Protein AF-A0A1B6HP75-F1 (afdb_monomer_lite)

Structure (mmCIF, N/CA/C/O backbone):
data_AF-A0A1B6HP75-F1
#
_entry.id   AF-A0A1B6HP75-F1
#
loop_
_atom_site.group_PDB
_atom_site.id
_atom_site.type_symbol
_atom_site.label_atom_id
_atom_site.label_alt_id
_atom_site.label_comp_id
_atom_site.label_asym_id
_atom_site.label_entity_id
_atom_site.label_seq_id
_atom_site.pdbx_PDB_ins_code
_atom_site.Cartn_x
_atom_site.Cartn_y
_atom_site.Cartn_z
_atom_site.occupancy
_atom_site.B_iso_or_equiv
_atom_site.auth_seq_id
_atom_site.auth_comp_id
_atom_site.auth_asym_id
_atom_site.auth_atom_id
_atom_site.pdbx_PDB_model_num
ATOM 1 N N . MET A 1 1 ? 1.014 6.266 -12.433 1.00 95.12 1 MET A N 1
ATOM 2 C CA . MET A 1 1 ? 2.326 6.465 -11.768 1.00 95.12 1 MET A CA 1
ATOM 3 C C . MET A 1 1 ? 3.399 6.292 -12.822 1.00 95.12 1 MET A C 1
ATOM 5 O O . MET A 1 1 ? 3.221 5.418 -13.658 1.00 95.12 1 MET A O 1
ATOM 9 N N . THR A 1 2 ? 4.479 7.076 -12.787 1.00 97.75 2 THR A N 1
ATOM 10 C CA . THR A 1 2 ? 5.522 7.033 -13.827 1.00 97.75 2 THR A CA 1
ATOM 11 C C . THR A 1 2 ? 6.903 6.897 -13.198 1.00 97.75 2 THR A C 1
ATOM 13 O O . THR A 1 2 ? 7.280 7.691 -12.336 1.00 97.75 2 THR A O 1
ATOM 16 N N . LEU A 1 3 ? 7.659 5.886 -13.627 1.00 97.94 3 LEU A N 1
ATOM 17 C CA . LEU A 1 3 ? 9.042 5.652 -13.229 1.00 97.94 3 LEU A CA 1
ATOM 18 C C . LEU A 1 3 ? 9.969 6.174 -14.334 1.00 97.94 3 LEU A C 1
ATOM 20 O O . LEU A 1 3 ? 9.965 5.619 -15.436 1.00 97.94 3 LEU A O 1
ATOM 24 N N . PRO A 1 4 ? 10.755 7.234 -14.077 1.00 97.50 4 PRO A N 1
ATOM 25 C CA . PRO A 1 4 ? 11.524 7.875 -15.129 1.00 97.50 4 PRO A CA 1
ATOM 26 C C . PRO A 1 4 ? 12.743 7.046 -15.540 1.00 97.50 4 PRO A C 1
ATOM 28 O O . PRO A 1 4 ? 13.497 6.571 -14.686 1.00 97.50 4 PRO A O 1
ATOM 31 N N . CYS A 1 5 ? 12.982 6.930 -16.847 1.00 97.38 5 CYS A N 1
ATOM 32 C CA . CYS A 1 5 ? 14.236 6.401 -17.382 1.00 97.38 5 CYS A CA 1
ATOM 33 C C . CYS A 1 5 ? 14.630 7.129 -18.662 1.00 97.38 5 CYS A C 1
ATOM 35 O O . CYS A 1 5 ? 13.940 7.033 -19.671 1.00 97.38 5 CYS A O 1
ATOM 37 N N . ARG A 1 6 ? 15.780 7.809 -18.629 1.00 96.44 6 ARG A N 1
ATOM 38 C CA . ARG A 1 6 ? 16.362 8.475 -19.795 1.00 96.44 6 ARG A CA 1
ATOM 39 C C . ARG A 1 6 ? 17.756 7.925 -20.070 1.00 96.44 6 ARG A C 1
ATOM 41 O O . ARG A 1 6 ? 18.576 7.846 -19.155 1.00 96.44 6 ARG A O 1
ATOM 48 N N . VAL A 1 7 ? 18.022 7.560 -21.322 1.00 95.19 7 VAL A N 1
ATOM 49 C CA . VAL A 1 7 ? 19.301 7.001 -21.775 1.00 95.19 7 VAL A CA 1
ATOM 50 C C . VAL A 1 7 ? 19.879 7.875 -22.880 1.00 95.19 7 VAL A C 1
ATOM 52 O O . VAL A 1 7 ? 19.278 8.044 -23.937 1.00 95.19 7 VAL A O 1
ATOM 55 N N . ILE A 1 8 ? 21.071 8.415 -22.635 1.00 93.06 8 ILE A N 1
ATOM 56 C CA . ILE A 1 8 ? 21.825 9.206 -23.612 1.00 93.06 8 ILE A CA 1
ATOM 57 C C . ILE A 1 8 ? 22.579 8.247 -24.537 1.00 93.06 8 ILE A C 1
ATOM 59 O O . ILE A 1 8 ? 23.167 7.282 -24.054 1.00 93.06 8 ILE A O 1
ATOM 63 N N . ASN A 1 9 ? 22.582 8.526 -25.846 1.00 90.06 9 ASN A N 1
ATOM 64 C CA . ASN A 1 9 ? 23.275 7.724 -26.866 1.00 90.06 9 ASN A CA 1
ATOM 65 C C . ASN A 1 9 ? 22.927 6.226 -26.789 1.00 90.06 9 ASN A C 1
ATOM 67 O O . ASN A 1 9 ? 23.803 5.365 -26.818 1.00 90.06 9 ASN A O 1
ATOM 71 N N . LYS A 1 10 ? 21.634 5.909 -26.648 1.00 91.56 10 LYS A N 1
ATOM 72 C CA . LYS A 1 10 ? 21.158 4.525 -26.561 1.00 91.56 10 LYS A CA 1
ATOM 73 C C . LYS A 1 10 ? 21.510 3.750 -27.838 1.00 91.56 10 LYS A C 1
ATOM 75 O O . LYS A 1 10 ? 20.967 4.045 -28.898 1.00 91.56 10 LYS A O 1
ATOM 80 N N . SER A 1 11 ? 22.335 2.715 -27.702 1.00 88.44 11 SER A N 1
ATOM 81 C CA . SER A 1 11 ? 22.720 1.809 -28.794 1.00 88.44 11 SER A CA 1
ATOM 82 C C . SER A 1 11 ? 22.068 0.420 -28.688 1.00 88.44 11 SER A C 1
ATOM 84 O O . SER A 1 11 ? 21.688 -0.161 -29.701 1.00 88.44 11 SER A O 1
ATOM 86 N N . GLY A 1 12 ? 21.874 -0.098 -27.470 1.00 91.69 12 GLY A N 1
ATOM 87 C CA . GLY A 1 12 ? 21.214 -1.384 -27.204 1.00 91.69 12 GLY A CA 1
ATOM 88 C C . GLY A 1 12 ? 19.685 -1.318 -27.069 1.00 91.69 12 GLY A C 1
ATOM 89 O O . GLY A 1 12 ? 19.070 -0.250 -27.143 1.00 91.69 12 GLY A O 1
ATOM 90 N N . LEU A 1 13 ? 19.046 -2.469 -26.836 1.00 92.75 13 LEU A N 1
ATOM 91 C CA . LEU A 1 13 ? 17.615 -2.587 -26.522 1.00 92.75 13 LEU A CA 1
ATOM 92 C C . LEU A 1 13 ? 17.352 -2.185 -25.069 1.00 92.75 13 LEU A C 1
ATOM 94 O O . LEU A 1 13 ? 18.093 -2.603 -24.184 1.00 92.75 13 LEU A O 1
ATOM 98 N N . LEU A 1 14 ? 16.296 -1.403 -24.821 1.00 94.56 14 LEU A N 1
ATOM 99 C CA . LEU A 1 14 ? 15.901 -0.997 -23.470 1.00 94.56 14 LEU A CA 1
ATOM 100 C C . LEU A 1 14 ? 14.758 -1.865 -22.957 1.00 94.56 14 LEU A C 1
ATOM 102 O O . LEU A 1 14 ? 13.820 -2.155 -23.695 1.00 94.56 14 LEU A O 1
ATOM 106 N N . GLN A 1 15 ? 14.837 -2.240 -21.685 1.00 95.56 15 GLN A N 1
ATOM 107 C CA . GLN A 1 15 ? 13.827 -3.030 -21.003 1.00 95.56 15 GLN A CA 1
ATOM 108 C C . GLN A 1 15 ? 13.710 -2.612 -19.536 1.00 95.56 15 GLN A C 1
ATOM 110 O O . GLN A 1 15 ? 14.706 -2.337 -18.864 1.00 95.56 15 GLN A O 1
ATOM 115 N N . TRP A 1 16 ? 12.487 -2.636 -19.014 1.00 97.94 16 TRP A N 1
ATOM 116 C CA . TRP A 1 16 ? 12.236 -2.546 -17.580 1.00 97.94 16 TRP A CA 1
ATOM 117 C C . TRP A 1 16 ? 12.204 -3.925 -16.930 1.00 97.94 16 TRP A C 1
ATOM 119 O O . TRP A 1 16 ? 11.770 -4.913 -17.519 1.00 97.94 16 TRP A O 1
ATOM 129 N N . THR A 1 17 ? 12.659 -3.987 -15.688 1.00 98.00 17 THR A N 1
ATOM 130 C CA . THR A 1 17 ? 12.551 -5.175 -14.840 1.00 98.00 17 THR A CA 1
ATOM 131 C C . THR A 1 17 ? 11.659 -4.888 -13.643 1.00 98.00 17 THR A C 1
ATOM 133 O O . THR A 1 17 ? 11.684 -3.762 -13.149 1.00 98.00 17 THR A O 1
ATOM 136 N N . LYS A 1 18 ? 10.914 -5.898 -13.188 1.00 97.75 18 LYS A N 1
ATOM 137 C CA . LYS A 1 18 ? 10.105 -5.925 -11.960 1.00 97.75 18 LYS A CA 1
ATOM 138 C C . LYS A 1 18 ? 10.565 -7.122 -11.129 1.00 97.75 18 LYS A C 1
ATOM 140 O O . LYS A 1 18 ? 10.567 -8.238 -11.636 1.00 97.75 18 LYS A O 1
ATOM 145 N N . ASP A 1 19 ? 11.060 -6.883 -9.918 1.00 96.38 19 ASP A N 1
ATOM 146 C CA . ASP A 1 19 ? 11.687 -7.889 -9.040 1.00 96.38 19 ASP A CA 1
ATOM 147 C C . ASP A 1 19 ? 12.787 -8.708 -9.736 1.00 96.38 19 ASP A C 1
ATOM 149 O O . ASP A 1 19 ? 12.975 -9.902 -9.520 1.00 96.38 19 ASP A O 1
ATOM 153 N N . GLY A 1 20 ? 13.530 -8.043 -10.626 1.00 94.50 20 GLY A N 1
ATOM 154 C CA . GLY A 1 20 ? 14.582 -8.660 -11.435 1.00 94.50 20 GLY A CA 1
ATOM 155 C C . GLY A 1 20 ? 14.085 -9.435 -12.660 1.00 94.50 20 GLY A C 1
ATOM 156 O O . GLY A 1 20 ? 14.907 -9.778 -13.509 1.00 94.50 20 GLY A O 1
ATOM 157 N N . PHE A 1 21 ? 12.776 -9.646 -12.813 1.00 94.88 21 PHE A N 1
ATOM 158 C CA . PHE A 1 21 ? 12.190 -10.253 -14.004 1.00 94.88 21 PHE A CA 1
ATOM 159 C C . PHE A 1 21 ? 12.022 -9.224 -15.125 1.00 94.88 21 PHE A C 1
ATOM 161 O O . PHE A 1 21 ? 11.566 -8.105 -14.896 1.00 94.88 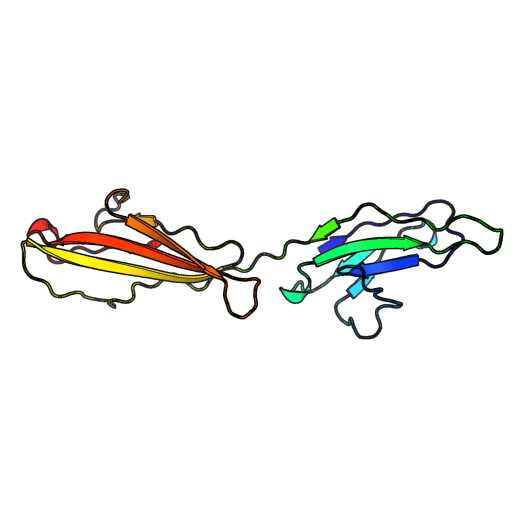21 PHE A O 1
ATOM 168 N N . GLY A 1 22 ? 12.400 -9.590 -16.349 1.00 95.69 22 GLY A N 1
ATOM 169 C CA . GLY A 1 22 ? 12.290 -8.730 -17.524 1.00 95.69 22 GLY A CA 1
ATOM 170 C C . GLY A 1 22 ? 10.860 -8.582 -18.021 1.00 95.69 22 GLY A C 1
ATOM 171 O O . GLY A 1 22 ? 10.242 -9.572 -18.390 1.00 95.69 22 GLY A O 1
ATOM 172 N N . LEU A 1 23 ? 10.364 -7.348 -18.119 1.00 95.94 23 LEU A N 1
ATOM 173 C CA . LEU A 1 23 ? 9.018 -7.069 -18.633 1.00 95.94 23 LEU A CA 1
ATOM 174 C C . LEU A 1 23 ? 8.915 -7.194 -20.166 1.00 95.94 23 LEU A C 1
ATOM 176 O O . LEU A 1 23 ? 7.829 -7.057 -20.726 1.00 95.94 23 LEU A O 1
ATOM 180 N N . GLY A 1 24 ? 10.032 -7.448 -20.859 1.00 92.12 24 GLY A N 1
ATOM 181 C CA . GLY A 1 24 ? 10.070 -7.580 -22.314 1.00 92.12 24 GLY A CA 1
ATOM 182 C C . GLY A 1 24 ? 9.493 -6.350 -23.015 1.00 92.12 24 GLY A C 1
ATOM 183 O O . GLY A 1 24 ? 9.760 -5.215 -22.626 1.00 92.12 24 GLY A O 1
ATOM 184 N N . ASN A 1 25 ? 8.657 -6.596 -24.024 1.00 91.06 25 ASN A N 1
ATOM 185 C CA . ASN A 1 25 ? 7.910 -5.561 -24.742 1.00 91.06 25 ASN A CA 1
ATOM 186 C C . ASN A 1 25 ? 6.524 -5.290 -24.116 1.00 91.06 25 ASN A C 1
ATOM 188 O O . ASN A 1 25 ? 5.577 -4.966 -24.826 1.00 91.06 25 ASN A O 1
ATOM 192 N N . LEU A 1 26 ? 6.389 -5.514 -22.802 1.00 94.31 26 LEU A N 1
ATOM 193 C CA . LEU A 1 26 ? 5.164 -5.344 -22.006 1.00 94.31 26 LEU A CA 1
ATOM 194 C C . LEU A 1 26 ? 3.978 -6.241 -22.409 1.00 94.31 26 LEU A C 1
ATOM 196 O O . LEU A 1 26 ? 2.856 -6.043 -21.950 1.00 94.31 26 LEU A O 1
ATOM 200 N N . THR A 1 27 ? 4.202 -7.270 -23.229 1.00 92.69 27 THR A N 1
ATOM 201 C CA . THR A 1 27 ? 3.156 -8.241 -23.582 1.00 92.69 27 THR A CA 1
ATOM 202 C C . THR A 1 27 ? 2.685 -8.991 -22.332 1.00 92.69 27 THR A C 1
ATOM 204 O O . THR A 1 27 ? 3.497 -9.602 -21.641 1.00 92.69 27 THR A O 1
ATOM 207 N N . GLY A 1 28 ? 1.380 -8.946 -22.046 1.00 92.56 28 GLY A N 1
ATOM 208 C CA . GLY A 1 28 ? 0.788 -9.506 -20.823 1.00 92.56 28 GLY A CA 1
ATOM 209 C C . GLY A 1 28 ? 0.719 -8.530 -19.641 1.00 92.56 28 GLY A C 1
ATOM 210 O O . GLY A 1 28 ? 0.214 -8.901 -18.584 1.00 92.56 28 GLY A O 1
ATOM 211 N N . TYR A 1 29 ? 1.185 -7.289 -19.814 1.00 95.25 29 TYR A N 1
ATOM 212 C CA . TYR A 1 29 ? 1.111 -6.218 -18.821 1.00 95.25 29 TYR A CA 1
ATOM 213 C C . TYR A 1 29 ? 0.260 -5.053 -19.346 1.00 95.25 29 TYR A C 1
ATOM 215 O O . TYR A 1 29 ? 0.760 -3.957 -19.567 1.00 95.25 29 TYR A O 1
ATOM 223 N N . ASP A 1 30 ? -1.044 -5.273 -19.526 1.00 96.00 30 ASP A N 1
ATOM 224 C CA . ASP A 1 30 ? -1.955 -4.321 -20.197 1.00 96.00 30 ASP A CA 1
ATOM 225 C C . ASP A 1 30 ? -2.061 -2.940 -19.520 1.00 96.00 30 ASP A C 1
ATOM 227 O O . ASP A 1 30 ? -2.462 -1.961 -20.143 1.00 96.00 30 ASP A O 1
ATOM 231 N N . ARG A 1 31 ? -1.709 -2.855 -18.231 1.00 97.56 31 ARG A N 1
ATOM 232 C CA . ARG A 1 31 ? -1.697 -1.607 -17.444 1.00 97.56 31 ARG A CA 1
ATOM 233 C C . ARG A 1 31 ? -0.385 -0.831 -17.558 1.00 97.56 31 ARG A C 1
ATOM 235 O O . ARG A 1 31 ? -0.259 0.227 -16.941 1.00 97.56 31 ARG A O 1
ATOM 242 N N . TYR A 1 32 ? 0.623 -1.408 -18.210 1.00 98.19 32 TYR A N 1
ATOM 243 C CA . TYR A 1 32 ? 1.973 -0.865 -18.282 1.00 98.19 32 TYR A CA 1
ATOM 244 C C . TYR A 1 32 ? 2.206 -0.308 -19.685 1.00 98.19 32 TYR A C 1
ATOM 246 O O . TYR A 1 32 ? 1.884 -0.948 -20.684 1.00 98.19 32 TYR A O 1
ATOM 254 N N . SER A 1 33 ? 2.820 0.864 -19.773 1.00 97.12 33 SER A N 1
ATOM 255 C CA . SER A 1 33 ? 3.178 1.504 -21.038 1.00 97.12 33 SER A CA 1
ATOM 256 C C . SER A 1 33 ? 4.559 2.146 -20.933 1.00 97.12 33 SER A C 1
ATOM 258 O O . SER A 1 33 ? 4.971 2.615 -19.873 1.00 97.12 33 SER A O 1
ATOM 260 N N . ILE A 1 34 ? 5.304 2.161 -22.040 1.00 96.44 34 ILE A N 1
ATOM 261 C CA . ILE A 1 34 ? 6.482 3.024 -22.156 1.00 96.44 34 ILE A CA 1
ATOM 262 C C . ILE A 1 34 ? 6.013 4.363 -22.712 1.00 96.44 34 ILE A C 1
ATOM 264 O O . ILE A 1 34 ? 5.425 4.417 -23.791 1.00 96.44 34 ILE A O 1
ATOM 268 N N . VAL A 1 35 ? 6.276 5.428 -21.965 1.00 96.25 35 VAL A N 1
ATOM 269 C CA . VAL A 1 35 ? 5.951 6.810 -22.322 1.00 96.25 35 VAL A CA 1
ATOM 270 C C . VAL A 1 35 ? 7.227 7.644 -22.426 1.00 96.25 35 VAL A C 1
ATOM 272 O O . VAL A 1 35 ? 8.293 7.237 -21.961 1.00 96.25 35 VAL A O 1
ATOM 275 N N . GLY A 1 36 ? 7.108 8.824 -23.031 1.00 94.38 36 GLY A N 1
ATOM 276 C CA . GLY A 1 36 ? 8.234 9.718 -23.301 1.00 94.38 36 GLY A CA 1
ATOM 277 C C . GLY A 1 36 ? 8.575 9.799 -24.788 1.00 94.38 36 GLY A C 1
ATOM 278 O O . GLY A 1 36 ? 7.895 9.222 -25.637 1.00 94.38 36 GLY A O 1
ATOM 279 N N . SER A 1 37 ? 9.619 10.565 -25.105 1.00 93.06 37 SER A N 1
ATOM 280 C CA . SER A 1 37 ? 10.126 10.722 -26.469 1.00 93.06 37 SER A CA 1
ATOM 281 C C . SER A 1 37 ? 11.368 9.863 -26.684 1.00 93.06 37 SER A C 1
ATOM 283 O O . SER A 1 37 ? 12.415 10.086 -26.070 1.00 93.06 37 SER A O 1
ATOM 285 N N . THR A 1 38 ? 11.285 8.921 -27.624 1.00 87.44 38 THR A N 1
ATOM 286 C CA . THR A 1 38 ? 12.425 8.081 -28.011 1.00 87.44 38 THR A CA 1
ATOM 287 C C . THR A 1 38 ? 13.566 8.894 -28.621 1.00 87.44 38 THR A C 1
ATOM 289 O O . THR A 1 38 ? 14.723 8.511 -28.460 1.00 87.44 38 THR A O 1
ATOM 292 N N . GLU A 1 39 ? 13.260 10.023 -29.275 1.00 89.69 39 GLU A N 1
ATOM 293 C CA . GLU A 1 39 ? 14.255 10.962 -29.823 1.00 89.69 39 GLU A CA 1
ATOM 294 C C . GLU A 1 39 ? 15.064 11.638 -28.711 1.00 89.69 39 GLU A C 1
ATOM 296 O O . GLU A 1 39 ? 16.263 11.867 -28.843 1.00 89.69 39 GLU A O 1
ATOM 301 N N . GLU A 1 40 ? 14.421 11.895 -27.573 1.00 92.69 40 GLU A N 1
ATOM 302 C CA . GLU A 1 40 ? 15.069 12.424 -26.375 1.00 92.69 40 GLU A CA 1
ATOM 303 C C . GLU A 1 40 ? 15.752 11.349 -25.518 1.00 92.69 40 GLU A C 1
ATOM 305 O O . GLU A 1 40 ? 16.431 11.669 -24.533 1.00 92.69 40 GLU A O 1
ATOM 310 N N . GLY A 1 41 ? 15.577 10.081 -25.893 1.00 93.94 41 GLY A N 1
ATOM 311 C CA . GLY A 1 41 ? 16.047 8.930 -25.142 1.00 93.94 41 GLY A CA 1
ATOM 312 C C . GLY A 1 41 ? 15.227 8.643 -23.883 1.00 93.94 41 GLY A C 1
ATOM 313 O O . GLY A 1 41 ? 15.765 8.028 -22.965 1.00 93.94 41 GLY A O 1
ATOM 314 N N . ASP A 1 42 ? 13.977 9.104 -23.804 1.00 96.88 42 ASP A N 1
ATOM 315 C CA . ASP A 1 42 ? 13.070 8.876 -22.675 1.00 96.88 42 ASP A CA 1
ATOM 316 C C . ASP A 1 42 ? 12.204 7.628 -22.906 1.00 96.88 42 ASP A C 1
ATOM 318 O O . ASP A 1 42 ? 11.518 7.502 -23.919 1.00 96.88 42 ASP A O 1
ATOM 322 N N . TYR A 1 43 ? 12.279 6.701 -21.954 1.00 96.69 43 TYR A N 1
ATOM 323 C CA . TYR A 1 43 ? 11.614 5.400 -21.955 1.00 96.69 43 TYR A CA 1
ATOM 324 C C . TYR A 1 43 ? 11.015 5.120 -20.574 1.00 96.69 43 TYR A C 1
ATOM 326 O O . TYR A 1 43 ? 11.213 4.056 -19.972 1.00 96.69 43 TYR A O 1
ATOM 334 N N . SER A 1 44 ? 10.340 6.122 -20.030 1.00 97.88 44 SER A N 1
ATOM 335 C CA . SER A 1 44 ? 9.718 6.061 -18.717 1.00 97.88 44 SER A CA 1
ATOM 336 C C . SER A 1 44 ? 8.601 5.014 -18.683 1.00 97.88 44 SER A C 1
ATOM 338 O O . SER A 1 44 ? 7.808 4.913 -19.616 1.00 97.88 44 SER A O 1
ATOM 340 N N . LEU A 1 45 ? 8.535 4.220 -17.611 1.00 98.31 45 LEU A N 1
ATOM 341 C CA . LEU A 1 45 ? 7.476 3.224 -17.422 1.00 98.31 45 LEU A CA 1
ATOM 342 C C . LEU A 1 45 ? 6.288 3.881 -16.729 1.00 98.31 45 LEU A C 1
ATOM 344 O O . LEU A 1 45 ? 6.398 4.308 -15.579 1.00 98.31 45 LEU A O 1
ATOM 348 N N . GLU A 1 46 ? 5.153 3.942 -17.406 1.00 98.31 46 GLU A N 1
ATOM 349 C CA . GLU A 1 46 ? 3.879 4.333 -16.824 1.00 98.31 46 GLU A CA 1
ATOM 350 C C . GLU A 1 46 ? 3.068 3.090 -16.435 1.00 98.31 46 GLU A C 1
ATOM 352 O O . GLU A 1 46 ? 3.019 2.097 -17.157 1.00 98.31 46 GLU A O 1
ATOM 357 N N . ILE A 1 47 ? 2.457 3.146 -15.250 1.00 98.56 47 ILE A N 1
ATOM 358 C CA . ILE A 1 47 ? 1.587 2.108 -14.693 1.00 98.56 47 ILE A CA 1
ATOM 359 C C . ILE A 1 47 ? 0.259 2.762 -14.304 1.00 98.56 47 ILE A C 1
ATOM 361 O O . ILE A 1 47 ? 0.232 3.652 -13.435 1.00 98.56 47 ILE A O 1
ATOM 365 N N . TYR A 1 48 ? -0.839 2.332 -14.934 1.00 97.69 48 TYR A N 1
ATOM 366 C CA . TYR A 1 48 ? -2.184 2.819 -14.625 1.00 97.69 48 TYR A CA 1
ATOM 367 C C . TYR A 1 48 ? -3.300 1.812 -14.986 1.00 97.69 48 TYR A C 1
ATOM 369 O O . TYR A 1 48 ? -3.313 1.292 -16.101 1.00 97.69 48 TYR A O 1
ATOM 377 N N . PRO A 1 49 ? -4.280 1.570 -14.088 1.00 97.69 49 PRO A N 1
ATOM 378 C CA . PRO A 1 49 ? -4.301 1.963 -12.674 1.00 97.69 49 PRO A CA 1
ATOM 379 C C . PRO A 1 49 ? -3.243 1.194 -11.869 1.00 97.69 49 PRO A C 1
ATOM 381 O O . PRO A 1 49 ? -2.883 0.080 -12.240 1.00 97.69 49 PRO A O 1
ATOM 384 N N . VAL A 1 50 ? -2.746 1.775 -10.773 1.00 97.44 50 VAL A N 1
ATOM 385 C CA . VAL A 1 50 ? -1.804 1.096 -9.862 1.00 97.44 50 VAL A CA 1
ATOM 386 C C . VAL A 1 50 ? -2.571 0.129 -8.964 1.00 97.44 50 VAL A C 1
ATOM 388 O O . VAL A 1 50 ? -3.617 0.487 -8.426 1.00 97.44 50 VAL A O 1
ATOM 391 N N . VAL A 1 51 ? -2.042 -1.080 -8.787 1.00 96.56 51 VAL A N 1
ATOM 392 C CA . VAL A 1 51 ? -2.604 -2.122 -7.915 1.00 96.56 51 VAL A CA 1
ATOM 393 C C . VAL A 1 51 ? -1.519 -2.718 -7.021 1.00 96.56 51 VAL A C 1
ATOM 395 O O . VAL A 1 51 ? -0.332 -2.559 -7.287 1.00 96.56 51 VAL A O 1
ATOM 398 N N . LEU A 1 52 ? -1.911 -3.446 -5.972 1.00 96.06 52 LEU A N 1
ATOM 399 C CA . LEU A 1 52 ? -0.989 -4.022 -4.983 1.00 96.06 52 LEU A CA 1
ATOM 400 C C . LEU A 1 52 ? 0.081 -4.954 -5.585 1.00 96.06 52 LEU A C 1
ATOM 402 O O . LEU A 1 52 ? 1.186 -5.070 -5.053 1.00 96.06 52 LEU A O 1
ATOM 406 N N . ASP A 1 53 ? -0.220 -5.612 -6.705 1.00 95.31 53 ASP A N 1
ATOM 407 C CA . ASP A 1 53 ? 0.761 -6.430 -7.422 1.00 95.31 53 ASP A CA 1
ATOM 408 C C . ASP A 1 53 ? 1.936 -5.602 -7.965 1.00 95.31 53 ASP A C 1
ATOM 410 O O . ASP A 1 53 ? 3.040 -6.117 -8.099 1.00 95.31 53 ASP A O 1
ATOM 414 N N . ASP A 1 54 ? 1.739 -4.311 -8.235 1.00 97.44 54 ASP A N 1
ATOM 415 C CA . ASP A 1 54 ? 2.803 -3.429 -8.719 1.00 97.44 54 ASP A CA 1
ATOM 416 C C . ASP A 1 54 ? 3.822 -3.077 -7.636 1.00 97.44 54 ASP A C 1
ATOM 418 O O . ASP A 1 54 ? 4.871 -2.535 -7.974 1.00 97.44 54 ASP A O 1
ATOM 422 N N . ASP A 1 55 ? 3.529 -3.387 -6.370 1.00 97.19 55 ASP A N 1
ATOM 423 C CA . ASP A 1 55 ? 4.470 -3.256 -5.262 1.00 97.19 55 ASP A CA 1
ATOM 424 C C . ASP A 1 55 ? 5.668 -4.182 -5.469 1.00 97.19 55 ASP A C 1
ATOM 426 O O . ASP A 1 55 ? 5.534 -5.405 -5.340 1.00 97.19 55 ASP A O 1
ATOM 430 N N . ALA A 1 56 ? 6.783 -3.584 -5.890 1.00 97.44 56 ALA A N 1
ATOM 431 C CA . ALA A 1 56 ? 7.946 -4.291 -6.404 1.00 97.44 56 ALA A CA 1
ATOM 432 C C . ALA A 1 56 ? 9.158 -3.361 -6.569 1.00 97.44 56 ALA A C 1
ATOM 434 O O . ALA A 1 56 ? 9.071 -2.125 -6.532 1.00 97.44 56 ALA A O 1
ATOM 435 N N . ILE A 1 57 ? 10.310 -3.979 -6.831 1.00 98.19 57 ILE A N 1
ATOM 436 C CA . ILE A 1 57 ? 11.550 -3.287 -7.173 1.00 98.19 57 ILE A CA 1
ATOM 437 C C . ILE A 1 57 ? 11.702 -3.217 -8.694 1.00 98.19 57 ILE A C 1
ATOM 439 O O . ILE A 1 57 ? 11.835 -4.236 -9.371 1.00 98.19 57 ILE A O 1
ATOM 443 N N . TYR A 1 58 ? 11.778 -2.002 -9.230 1.00 98.44 58 TYR A N 1
ATOM 444 C CA . TYR A 1 58 ? 11.930 -1.741 -10.657 1.00 98.44 58 TYR A CA 1
ATOM 445 C C . TYR A 1 58 ? 13.343 -1.296 -11.021 1.00 98.44 58 TYR A C 1
ATOM 447 O O . TYR A 1 58 ? 14.040 -0.642 -10.245 1.00 98.44 58 TYR A O 1
ATOM 455 N N . SER A 1 59 ? 13.786 -1.625 -12.232 1.00 98.19 59 SER A N 1
ATOM 456 C CA . SER A 1 59 ? 15.058 -1.136 -12.772 1.00 98.19 59 SER A CA 1
ATOM 457 C C . SER A 1 59 ? 15.016 -1.103 -14.296 1.00 98.19 59 SER A C 1
ATOM 459 O O . SER A 1 59 ? 14.569 -2.064 -14.924 1.00 98.19 59 SER A O 1
ATOM 461 N N . CYS A 1 60 ? 15.494 -0.003 -14.869 1.00 97.25 60 CYS A N 1
ATOM 462 C CA . CYS A 1 60 ? 15.617 0.207 -16.305 1.00 97.25 60 CYS A CA 1
ATOM 463 C C . CYS A 1 60 ? 16.995 -0.273 -16.774 1.00 97.25 60 CYS A C 1
ATOM 465 O O . CYS A 1 60 ? 18.013 0.038 -16.151 1.00 97.25 60 CYS A O 1
ATOM 467 N N . GLN A 1 61 ? 17.040 -1.054 -17.848 1.00 95.88 61 GLN A N 1
ATOM 468 C CA . GLN A 1 61 ? 18.262 -1.670 -18.362 1.00 95.88 61 GLN A CA 1
ATOM 469 C C . GLN A 1 61 ? 18.359 -1.455 -19.865 1.00 95.88 61 GLN A C 1
ATOM 471 O O . GLN A 1 61 ? 17.345 -1.513 -20.556 1.00 95.88 61 GLN A O 1
ATOM 476 N N . ALA A 1 62 ? 19.572 -1.243 -20.371 1.00 95.38 62 ALA A N 1
ATOM 477 C CA . ALA A 1 62 ? 19.856 -1.283 -21.798 1.00 95.38 62 ALA A CA 1
ATOM 478 C C . ALA A 1 62 ? 20.920 -2.347 -22.086 1.00 95.38 62 ALA A C 1
ATOM 480 O O . ALA A 1 62 ? 21.918 -2.444 -21.367 1.00 95.38 62 ALA A O 1
ATOM 481 N N . SER A 1 63 ? 20.688 -3.164 -23.115 1.00 94.88 63 SER A N 1
ATOM 482 C CA . SER A 1 63 ? 21.626 -4.205 -23.542 1.00 94.88 63 SER A CA 1
ATOM 483 C C . SER A 1 63 ? 22.916 -3.609 -24.106 1.00 94.88 63 SER A C 1
ATOM 485 O O . SER A 1 63 ? 23.001 -2.406 -24.356 1.00 94.88 63 SER A O 1
ATOM 487 N N . ALA A 1 64 ? 23.899 -4.472 -24.368 1.00 95.31 64 ALA A N 1
ATOM 488 C CA . ALA A 1 64 ? 25.051 -4.089 -25.171 1.00 95.31 64 ALA A CA 1
ATOM 489 C C . ALA A 1 64 ? 24.603 -3.562 -26.545 1.00 95.31 64 ALA A C 1
ATOM 491 O O . ALA A 1 64 ? 23.582 -4.014 -27.085 1.00 95.31 64 ALA A O 1
ATOM 492 N N . GLY A 1 65 ? 25.353 -2.596 -27.071 1.00 94.31 65 GLY A N 1
ATOM 493 C CA . GLY A 1 65 ? 25.156 -2.066 -28.416 1.00 94.31 65 GLY A CA 1
ATOM 494 C C . GLY A 1 65 ? 25.813 -2.941 -29.489 1.00 94.31 65 GLY A C 1
ATOM 495 O O . GLY A 1 65 ? 26.590 -3.844 -29.166 1.00 94.31 65 GLY A O 1
ATOM 496 N N . PRO A 1 66 ? 25.499 -2.702 -30.773 1.00 94.19 66 PRO A N 1
ATOM 497 C CA . PRO A 1 66 ? 26.059 -3.470 -31.884 1.00 94.19 66 PRO A CA 1
ATOM 498 C C . PRO A 1 66 ? 27.571 -3.262 -32.061 1.00 94.19 66 PRO A C 1
ATOM 500 O O . PRO A 1 66 ? 28.238 -4.164 -32.564 1.00 94.19 66 PRO A O 1
ATOM 503 N N . ASP A 1 67 ? 28.113 -2.129 -31.604 1.00 93.31 67 ASP A N 1
ATOM 504 C CA . ASP A 1 67 ? 29.520 -1.748 -31.772 1.00 93.31 67 ASP A CA 1
ATOM 505 C C . ASP A 1 67 ? 30.371 -2.045 -30.519 1.00 93.31 67 ASP A C 1
ATOM 507 O O . ASP A 1 67 ? 31.516 -1.609 -30.395 1.00 93.31 67 ASP A O 1
ATOM 511 N N . GLY A 1 68 ? 29.833 -2.843 -29.588 1.00 90.62 68 GLY A N 1
ATOM 512 C CA . GLY A 1 68 ? 30.537 -3.286 -28.382 1.00 90.62 68 GLY A CA 1
ATOM 513 C C . GLY A 1 68 ? 30.354 -2.378 -27.166 1.00 90.62 68 GLY A C 1
ATOM 514 O O . GLY A 1 68 ? 31.079 -2.536 -26.181 1.00 90.62 68 GLY A O 1
ATOM 515 N N . GLU A 1 69 ? 29.390 -1.450 -27.188 1.00 94.62 69 GLU A N 1
ATOM 516 C CA . GLU A 1 69 ? 29.012 -0.699 -25.992 1.00 94.62 69 GLU A CA 1
ATOM 517 C C . GLU A 1 69 ? 28.545 -1.643 -24.884 1.00 94.62 69 GLU A C 1
ATOM 519 O O . GLU A 1 69 ? 27.802 -2.598 -25.119 1.00 94.62 69 GLU A O 1
ATOM 524 N N . LEU A 1 70 ? 28.961 -1.355 -23.652 1.00 94.62 70 LEU A N 1
ATOM 525 C CA . LEU A 1 70 ? 28.617 -2.172 -22.495 1.00 94.62 70 LEU A CA 1
ATOM 526 C C . LEU A 1 70 ? 27.134 -2.013 -22.118 1.00 94.62 70 LEU A C 1
ATOM 528 O O . LEU A 1 70 ? 26.587 -0.913 -22.228 1.00 94.62 70 LEU A O 1
ATOM 532 N N . PRO A 1 71 ? 26.485 -3.078 -21.611 1.00 95.31 71 PRO A N 1
ATOM 533 C CA . PRO A 1 71 ? 25.141 -2.968 -21.065 1.00 95.31 71 PRO A CA 1
ATOM 534 C C . PRO A 1 71 ? 25.138 -2.071 -19.824 1.00 95.31 71 PRO A C 1
ATOM 536 O O . PRO A 1 71 ? 26.076 -2.081 -19.023 1.00 95.31 71 PRO A O 1
ATOM 539 N N . ILE A 1 72 ? 24.048 -1.334 -19.631 1.00 95.25 72 ILE A N 1
ATOM 540 C CA . ILE A 1 72 ? 23.867 -0.435 -18.488 1.00 95.25 72 ILE A CA 1
ATOM 541 C C . ILE A 1 72 ? 22.585 -0.770 -17.731 1.00 95.25 72 ILE A C 1
ATOM 543 O O . ILE A 1 72 ? 21.588 -1.210 -18.303 1.00 95.25 72 ILE A O 1
ATOM 547 N N . ARG A 1 73 ? 22.607 -0.531 -16.421 1.00 95.94 73 ARG A N 1
ATOM 548 C CA . ARG A 1 73 ? 21.474 -0.736 -15.519 1.00 95.94 73 ARG A CA 1
ATOM 549 C C . ARG A 1 73 ? 21.316 0.482 -14.622 1.00 95.94 73 ARG A C 1
ATOM 551 O O . ARG A 1 73 ? 22.287 0.956 -14.038 1.00 95.94 73 ARG A O 1
ATOM 558 N N . SER A 1 74 ? 20.092 0.984 -14.509 1.00 97.00 74 SER A N 1
ATOM 559 C CA . SER A 1 74 ? 19.763 2.070 -13.593 1.00 97.00 74 SER A CA 1
ATOM 560 C C . SER A 1 74 ? 19.888 1.620 -12.138 1.00 97.00 74 SER A C 1
ATOM 562 O O . SER A 1 74 ? 19.833 0.428 -11.825 1.00 97.00 74 SER A O 1
ATOM 564 N N . ARG A 1 75 ? 19.913 2.588 -11.216 1.00 96.69 75 ARG A N 1
ATOM 565 C CA . ARG A 1 75 ? 19.568 2.313 -9.815 1.00 96.69 75 ARG A CA 1
ATOM 566 C C . ARG A 1 75 ? 18.189 1.652 -9.720 1.00 96.69 75 ARG A C 1
ATOM 568 O O . ARG A 1 75 ? 17.330 1.875 -10.578 1.00 96.69 75 ARG A O 1
ATOM 575 N N . VAL A 1 76 ? 17.990 0.868 -8.668 1.00 97.38 76 VAL A N 1
ATOM 576 C CA . VAL A 1 76 ? 16.677 0.305 -8.353 1.00 97.38 76 VAL A CA 1
ATOM 577 C C . VAL A 1 76 ? 15.720 1.401 -7.880 1.00 97.38 76 VAL A C 1
ATOM 579 O O . VAL A 1 76 ? 16.129 2.334 -7.187 1.00 97.38 76 VAL A O 1
ATOM 582 N N . ALA A 1 77 ? 14.454 1.286 -8.261 1.00 97.75 77 ALA A N 1
ATOM 583 C CA . ALA A 1 77 ? 13.352 2.111 -7.791 1.00 97.75 77 ALA A CA 1
ATOM 584 C C . ALA A 1 77 ? 12.362 1.207 -7.050 1.00 97.75 77 ALA A C 1
ATOM 586 O O . ALA A 1 77 ? 11.810 0.288 -7.644 1.00 97.75 77 ALA A O 1
ATOM 587 N N . ASN A 1 78 ? 12.163 1.443 -5.755 1.00 97.44 78 ASN A N 1
ATOM 588 C CA . ASN A 1 78 ? 11.189 0.698 -4.964 1.00 97.44 78 ASN A CA 1
ATOM 589 C C . ASN A 1 78 ? 9.823 1.389 -5.068 1.00 97.44 78 ASN A C 1
ATOM 591 O O . ASN A 1 78 ? 9.674 2.517 -4.593 1.00 97.44 78 ASN A O 1
ATOM 595 N N . LEU A 1 79 ? 8.855 0.741 -5.716 1.00 97.31 79 LEU A N 1
ATOM 596 C CA . LEU A 1 79 ? 7.484 1.233 -5.781 1.00 97.31 79 LEU A CA 1
ATOM 597 C C . LEU A 1 79 ? 6.701 0.637 -4.612 1.00 97.31 79 LEU A C 1
ATOM 599 O O . LEU A 1 79 ? 6.365 -0.541 -4.642 1.00 97.31 79 LEU A O 1
ATOM 603 N N . SER A 1 80 ? 6.388 1.467 -3.613 1.00 96.38 80 SER A N 1
ATOM 604 C CA . SER A 1 80 ? 5.490 1.084 -2.521 1.00 96.38 80 SER A CA 1
ATOM 605 C C . SER A 1 80 ? 4.058 1.491 -2.855 1.00 96.38 80 SER A C 1
ATOM 607 O O . SER A 1 80 ? 3.743 2.681 -2.932 1.00 96.38 80 SER A O 1
ATOM 609 N N . VAL A 1 81 ? 3.191 0.506 -3.058 1.00 97.56 81 VAL A N 1
ATOM 610 C CA . VAL A 1 81 ? 1.753 0.702 -3.237 1.00 97.56 81 VAL A CA 1
ATOM 611 C C . VAL A 1 81 ? 1.089 0.711 -1.868 1.00 97.56 81 VAL A C 1
ATOM 613 O O . VAL A 1 81 ? 1.287 -0.208 -1.070 1.00 97.56 81 VAL A O 1
ATOM 616 N N . LEU A 1 82 ? 0.312 1.756 -1.597 1.00 97.00 82 LEU A N 1
ATOM 617 C CA . LEU A 1 82 ? -0.452 1.895 -0.363 1.00 97.00 82 LEU A CA 1
ATOM 618 C C . LEU A 1 82 ? -1.855 1.322 -0.552 1.00 97.00 82 LEU A C 1
ATOM 620 O O . LEU A 1 82 ? -2.464 1.517 -1.605 1.00 97.00 82 LEU A O 1
ATOM 624 N N . VAL A 1 83 ? -2.359 0.641 0.474 1.00 97.25 83 VAL A N 1
ATOM 625 C CA . VAL A 1 83 ? -3.714 0.079 0.493 1.00 97.25 83 VAL A CA 1
ATOM 626 C C . VAL A 1 83 ? -4.452 0.669 1.690 1.00 97.25 83 VAL A C 1
ATOM 628 O O . VAL A 1 83 ? -3.993 0.475 2.820 1.00 97.25 83 VAL A O 1
ATOM 631 N N . PRO A 1 84 ? -5.547 1.419 1.472 1.00 97.06 84 PRO A N 1
ATOM 632 C CA . PRO A 1 84 ? -6.378 1.883 2.571 1.00 97.06 84 PRO A CA 1
ATOM 633 C C . PRO A 1 84 ? -7.033 0.671 3.250 1.00 97.06 84 PRO A C 1
ATOM 635 O O . PRO A 1 84 ? -7.563 -0.190 2.543 1.00 97.06 84 PRO A O 1
ATOM 638 N N . PRO A 1 85 ? -6.999 0.588 4.588 1.00 97.56 85 PRO A N 1
ATOM 639 C CA . PRO A 1 85 ? -7.623 -0.510 5.305 1.00 97.56 85 PRO A CA 1
ATOM 640 C C . PRO A 1 85 ? -9.153 -0.414 5.261 1.00 97.56 85 PRO A C 1
ATOM 642 O O . PRO A 1 85 ? -9.733 0.623 4.922 1.00 97.56 85 PRO A O 1
ATOM 645 N N . GLU A 1 86 ? -9.813 -1.491 5.671 1.00 96.19 86 GLU A N 1
ATOM 646 C CA . GLU A 1 86 ? -11.235 -1.471 5.988 1.00 96.19 86 GLU A CA 1
ATOM 647 C C . GLU A 1 86 ? -11.515 -0.567 7.204 1.00 96.19 86 GLU A C 1
ATOM 649 O O . GLU A 1 86 ? -10.670 -0.468 8.109 1.00 96.19 86 GLU A O 1
ATOM 654 N N . PRO A 1 87 ? -12.697 0.085 7.254 1.00 96.31 87 PRO A N 1
ATOM 655 C CA . PRO A 1 87 ? -13.091 0.897 8.398 1.00 96.31 87 PRO A CA 1
ATOM 656 C C . PRO A 1 87 ? -12.948 0.119 9.714 1.00 96.31 87 PRO A C 1
ATOM 658 O O . PRO A 1 87 ? -13.379 -1.037 9.779 1.00 96.31 87 PRO A O 1
ATOM 661 N N . PRO A 1 88 ? -12.361 0.728 10.759 1.00 97.25 88 PRO A N 1
ATOM 662 C CA . PRO A 1 88 ? -12.168 0.052 12.030 1.00 97.25 88 PRO A CA 1
ATOM 663 C C . PRO A 1 88 ? -13.511 -0.354 12.644 1.00 97.25 88 PRO A C 1
ATOM 665 O O . PRO A 1 88 ? -14.512 0.359 12.529 1.00 97.25 88 PRO A O 1
ATOM 668 N N . SER A 1 89 ? -13.537 -1.505 13.313 1.00 96.94 89 SER A N 1
ATOM 669 C CA . SER A 1 89 ? -14.738 -2.009 13.980 1.00 96.94 89 SER A CA 1
ATOM 670 C C . SER A 1 89 ? -14.415 -2.642 15.328 1.00 96.94 89 SER A C 1
ATOM 672 O O . SER A 1 89 ? -13.394 -3.309 15.483 1.00 96.94 89 SER A O 1
ATOM 674 N N . ILE A 1 90 ? -15.293 -2.427 16.310 1.00 97.69 90 ILE A N 1
ATOM 675 C CA . ILE A 1 90 ? -15.185 -3.030 17.642 1.00 97.69 90 ILE A CA 1
ATOM 676 C C . ILE A 1 90 ? -15.882 -4.391 17.621 1.00 97.69 90 ILE A C 1
ATOM 678 O O . ILE A 1 90 ? -17.082 -4.474 17.343 1.00 97.69 90 ILE A O 1
ATOM 682 N N . ILE A 1 91 ? -15.152 -5.463 17.933 1.00 96.75 91 ILE A N 1
ATOM 683 C CA . ILE A 1 91 ? -15.642 -6.840 17.753 1.00 96.75 91 ILE A CA 1
ATOM 684 C C . ILE A 1 91 ? -16.760 -7.219 18.730 1.00 96.75 91 ILE A C 1
ATOM 686 O O . ILE A 1 91 ? -17.581 -8.081 18.425 1.00 96.75 91 ILE A O 1
ATOM 690 N N . GLN A 1 92 ? -16.817 -6.572 19.900 1.00 94.88 92 GLN A N 1
ATOM 691 C CA . GLN A 1 92 ? -17.857 -6.792 20.908 1.00 94.88 92 GLN A CA 1
ATOM 692 C C . GLN A 1 92 ? -19.235 -6.285 20.438 1.00 94.88 92 GLN A C 1
ATOM 694 O O . GLN A 1 92 ? -20.249 -6.596 21.061 1.00 94.88 92 GLN A O 1
ATOM 699 N N . GLY A 1 93 ? -19.292 -5.547 19.324 1.00 91.88 93 GLY A N 1
ATOM 700 C CA . GLY A 1 93 ? -20.521 -5.029 18.733 1.00 91.88 93 GLY A CA 1
ATOM 701 C C . GLY A 1 93 ? -20.911 -3.653 19.271 1.00 91.88 93 GLY A C 1
ATOM 702 O O . GLY A 1 93 ? -20.087 -2.907 19.793 1.00 91.88 93 GLY A O 1
ATOM 703 N N . SER A 1 94 ? -22.187 -3.290 19.114 1.00 91.19 94 SER A N 1
ATOM 704 C CA . SER A 1 94 ? -22.671 -1.938 19.433 1.00 91.19 94 SER A CA 1
ATOM 705 C C . SER A 1 94 ? -22.870 -1.678 20.928 1.00 91.19 94 SER A C 1
ATOM 707 O O . SER A 1 94 ? -22.933 -0.521 21.340 1.00 91.19 94 SER A O 1
ATOM 709 N N . HIS A 1 95 ? -23.002 -2.732 21.738 1.00 92.88 95 HIS A N 1
ATOM 710 C CA . HIS A 1 95 ? -23.228 -2.635 23.177 1.00 92.88 95 HIS A CA 1
ATOM 711 C C . HIS A 1 95 ? -22.508 -3.759 23.916 1.00 92.88 95 HIS A C 1
ATOM 713 O O . HIS A 1 95 ? -22.555 -4.913 23.496 1.00 92.88 95 HIS A O 1
ATOM 719 N N . LEU A 1 96 ? -21.940 -3.428 25.074 1.00 93.38 96 LEU A N 1
ATOM 720 C CA . LEU A 1 96 ? -21.357 -4.386 26.004 1.00 93.38 96 LEU A CA 1
ATOM 721 C C . LEU A 1 96 ? -22.065 -4.276 27.358 1.00 93.38 96 LEU A C 1
ATOM 723 O O . LEU A 1 96 ? -22.097 -3.210 27.969 1.00 93.38 96 LEU A O 1
ATOM 727 N N . LEU A 1 97 ? -22.631 -5.387 27.832 1.00 93.88 97 LEU A N 1
ATOM 728 C CA . LEU A 1 97 ? -23.229 -5.483 29.163 1.00 93.88 97 LEU A CA 1
ATOM 729 C C . LEU A 1 97 ? -22.207 -6.079 30.129 1.00 93.88 97 LEU A C 1
ATOM 731 O O . LEU A 1 97 ? -21.739 -7.199 29.934 1.00 93.88 97 LEU A O 1
ATOM 735 N N . THR A 1 98 ? -21.883 -5.341 31.185 1.00 93.81 98 THR A N 1
ATOM 736 C CA . THR A 1 98 ? -20.935 -5.773 32.216 1.00 93.81 98 THR A CA 1
ATOM 737 C C . THR A 1 98 ? -21.404 -5.338 33.605 1.00 93.81 98 THR A C 1
ATOM 739 O O . THR A 1 98 ? -22.400 -4.627 33.749 1.00 93.81 98 THR A O 1
ATOM 742 N N . THR A 1 99 ? -20.705 -5.799 34.636 1.00 95.00 99 THR A N 1
ATOM 743 C CA . THR A 1 99 ? -20.920 -5.413 36.033 1.00 95.00 99 THR A CA 1
ATOM 744 C C . THR A 1 99 ? -19.771 -4.535 36.504 1.00 95.00 99 THR A C 1
ATOM 746 O O . THR A 1 99 ? -18.648 -4.691 36.030 1.00 95.00 99 THR A O 1
ATOM 749 N N . GLU A 1 100 ? -20.040 -3.642 37.455 1.00 95.62 100 GLU A N 1
ATOM 750 C CA . GLU A 1 100 ? -19.000 -2.829 38.092 1.00 95.62 100 GLU A CA 1
ATOM 751 C C . GLU A 1 100 ? -17.865 -3.707 38.652 1.00 95.62 100 GLU A C 1
ATOM 753 O O . GLU A 1 100 ? -18.088 -4.852 39.055 1.00 95.62 100 GLU A O 1
ATOM 758 N N . ASP A 1 101 ? -16.646 -3.172 38.606 1.00 96.00 101 ASP A N 1
ATOM 759 C CA . ASP A 1 101 ? -15.385 -3.781 39.038 1.00 96.00 101 ASP A CA 1
ATOM 760 C C . ASP A 1 101 ? -14.927 -5.019 38.250 1.00 96.00 101 ASP A C 1
ATOM 762 O O . ASP A 1 101 ? -13.916 -5.631 38.597 1.00 96.00 101 ASP A O 1
ATOM 766 N N . ARG A 1 102 ? -15.605 -5.377 37.151 1.00 96.25 102 ARG A N 1
ATOM 767 C CA . ARG A 1 102 ? -15.069 -6.354 36.193 1.00 96.25 102 ARG A CA 1
ATOM 768 C C . ARG A 1 102 ? -14.120 -5.702 35.201 1.00 96.25 102 ARG A C 1
ATOM 770 O O . ARG A 1 102 ? -14.447 -4.680 34.603 1.00 96.25 102 ARG A O 1
ATOM 777 N N . GLU A 1 103 ? -12.990 -6.358 34.976 1.00 96.44 103 GLU A N 1
ATOM 778 C CA . GLU A 1 103 ? -12.132 -6.088 33.828 1.00 96.44 103 GLU A CA 1
ATOM 779 C C . GLU A 1 103 ? -12.830 -6.551 32.543 1.00 96.44 103 GLU A C 1
ATOM 781 O O . GLU A 1 103 ? -13.415 -7.638 32.489 1.00 96.44 103 GLU A O 1
ATOM 786 N N . ILE A 1 104 ? -12.810 -5.690 31.533 1.00 95.38 104 ILE A N 1
ATOM 787 C CA . ILE A 1 104 ? -13.331 -5.954 30.196 1.00 95.38 104 ILE A CA 1
ATOM 788 C C . ILE A 1 104 ? -12.269 -5.598 29.159 1.00 95.38 104 ILE A C 1
ATOM 790 O O . ILE A 1 104 ? -11.432 -4.724 29.386 1.00 95.38 104 ILE A O 1
ATOM 794 N N . GLU A 1 105 ? -12.357 -6.243 28.001 1.00 96.44 105 GLU A N 1
ATOM 795 C CA . GLU A 1 105 ? -11.510 -5.961 26.848 1.00 96.44 105 GLU A CA 1
ATOM 796 C C . GLU A 1 105 ? -12.396 -5.515 25.683 1.00 96.44 105 GLU A C 1
ATOM 798 O O . GLU A 1 105 ? -13.345 -6.212 25.304 1.00 96.44 105 GLU A O 1
ATOM 803 N N . LEU A 1 106 ? -12.100 -4.338 25.136 1.00 97.06 106 LEU A N 1
ATOM 804 C CA . LEU A 1 106 ? -12.664 -3.851 23.884 1.00 97.06 106 LEU A CA 1
ATOM 805 C C . LEU A 1 106 ? -11.602 -4.006 22.808 1.00 97.06 106 LEU A C 1
ATOM 807 O O . LEU A 1 106 ? -10.520 -3.438 22.915 1.00 97.06 106 LEU A O 1
ATOM 811 N N . GLU A 1 107 ? -11.905 -4.775 21.771 1.00 98.06 107 GLU A N 1
ATOM 812 C CA . GLU A 1 107 ? -10.966 -5.028 20.687 1.00 98.06 107 GLU A CA 1
ATOM 813 C C . GLU A 1 107 ? -11.473 -4.365 19.411 1.00 98.06 107 GLU A C 1
ATOM 815 O O . GLU A 1 107 ? -12.586 -4.621 18.951 1.00 98.06 107 GLU A O 1
ATOM 820 N N . CYS A 1 108 ? -10.629 -3.509 18.849 1.00 98.12 108 CYS A N 1
ATOM 821 C CA . CYS A 1 108 ? -10.847 -2.843 17.583 1.00 98.12 108 CYS A CA 1
ATOM 822 C C . CYS A 1 108 ? -9.945 -3.450 16.512 1.00 98.12 108 CYS A C 1
ATOM 824 O O . CYS A 1 108 ? -8.739 -3.601 16.720 1.00 98.12 108 CYS A O 1
ATOM 826 N N . ILE A 1 109 ? -10.534 -3.775 15.364 1.00 98.31 109 ILE A N 1
ATOM 827 C CA . ILE A 1 109 ? -9.846 -4.390 14.232 1.00 98.31 109 ILE A CA 1
ATOM 828 C C . ILE A 1 109 ? -9.977 -3.517 12.984 1.00 98.31 109 ILE A C 1
ATOM 830 O O . ILE A 1 109 ? -11.065 -3.033 12.669 1.00 98.31 109 ILE A O 1
ATOM 834 N N . SER A 1 110 ? -8.869 -3.338 12.264 1.00 98.44 110 SER A N 1
ATOM 835 C CA . SER A 1 110 ? -8.818 -2.701 10.946 1.00 98.44 110 SER A CA 1
ATOM 836 C C . SER A 1 110 ? -8.006 -3.588 10.001 1.00 98.44 110 SER A C 1
ATOM 838 O O . SER A 1 110 ? -6.846 -3.907 10.263 1.00 98.44 110 SER A O 1
ATOM 840 N N . ILE A 1 111 ? -8.648 -4.062 8.935 1.00 98.00 111 ILE A N 1
ATOM 841 C CA . ILE A 1 111 ? -8.154 -5.158 8.088 1.00 98.00 111 ILE A CA 1
ATOM 842 C C . ILE A 1 111 ? -7.567 -4.591 6.790 1.00 98.00 111 ILE A C 1
ATOM 844 O O . ILE A 1 111 ? -8.016 -3.560 6.298 1.00 98.00 111 ILE A O 1
ATOM 848 N N . ALA A 1 112 ? -6.585 -5.279 6.206 1.00 97.25 112 ALA A N 1
ATOM 849 C CA . ALA A 1 112 ? -6.051 -5.001 4.868 1.00 97.25 112 ALA A CA 1
ATOM 850 C C . ALA A 1 112 ? -5.371 -3.639 4.653 1.00 97.25 112 ALA A C 1
ATOM 852 O O . ALA A 1 112 ? -5.321 -3.137 3.532 1.00 97.25 112 ALA A O 1
ATOM 853 N N . GLY A 1 113 ? -4.759 -3.075 5.695 1.00 97.94 113 GLY A N 1
ATOM 854 C CA . GLY A 1 113 ? -3.943 -1.866 5.580 1.00 97.94 113 GLY A CA 1
ATOM 855 C C . GLY A 1 113 ? -2.541 -2.147 5.043 1.00 97.94 113 GLY A C 1
ATOM 856 O O . GLY A 1 113 ? -1.869 -3.085 5.477 1.00 97.94 113 GLY A O 1
ATOM 857 N N . LYS A 1 114 ? -2.054 -1.304 4.129 1.00 97.81 114 LYS A N 1
ATOM 858 C CA . LYS A 1 114 ? -0.625 -1.210 3.797 1.00 97.81 114 LYS 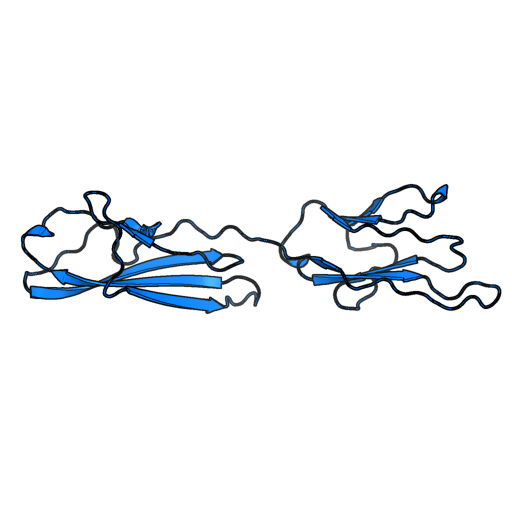A CA 1
ATOM 859 C C . LYS A 1 114 ? -0.206 0.265 3.744 1.00 97.81 114 LYS A C 1
ATOM 861 O O . LYS A 1 114 ? -0.505 0.924 2.745 1.00 97.81 114 LYS A O 1
ATOM 866 N N . PRO A 1 115 ? 0.512 0.786 4.758 1.00 97.88 115 PRO A N 1
ATOM 867 C CA . PRO A 1 115 ? 0.953 0.118 5.998 1.00 97.88 115 PRO A CA 1
ATOM 868 C C . PRO A 1 115 ? -0.214 -0.284 6.931 1.00 97.88 115 PRO A C 1
ATOM 870 O O . PRO A 1 115 ? -1.348 0.119 6.667 1.00 97.88 115 PRO A O 1
ATOM 873 N N . PRO A 1 116 ? 0.038 -1.066 8.005 1.00 97.69 116 PRO A N 1
ATOM 874 C CA . PRO A 1 116 ? -0.973 -1.317 9.034 1.00 97.69 116 PRO A CA 1
ATOM 875 C C . PRO A 1 116 ? -1.579 -0.010 9.562 1.00 97.69 116 PRO A C 1
ATOM 877 O O . PRO A 1 116 ? -0.872 0.990 9.690 1.00 97.69 116 PRO A O 1
ATOM 880 N N . ALA A 1 117 ? -2.874 -0.032 9.873 1.00 97.94 117 ALA A N 1
ATOM 881 C CA . ALA A 1 117 ? -3.585 1.131 10.390 1.00 97.94 117 ALA A CA 1
ATOM 882 C C . ALA A 1 117 ? -3.136 1.472 11.815 1.00 97.94 117 ALA A C 1
ATOM 884 O O . ALA A 1 117 ? -3.102 0.599 12.677 1.00 97.94 117 ALA A O 1
ATOM 885 N N . GLU A 1 118 ? -2.859 2.743 12.088 1.00 96.56 118 GLU A N 1
ATOM 886 C CA . GLU A 1 118 ? -2.755 3.220 13.467 1.00 96.56 118 GLU A CA 1
ATOM 887 C C . GLU A 1 118 ? -4.164 3.308 14.064 1.00 96.56 118 GLU A C 1
ATOM 889 O O . GLU A 1 118 ? -5.065 3.822 13.409 1.00 96.56 118 GLU A O 1
ATOM 894 N N . ILE A 1 119 ? -4.358 2.795 15.283 1.00 97.81 119 ILE A N 1
ATOM 895 C CA . ILE A 1 119 ? -5.663 2.791 15.959 1.00 97.81 119 ILE A CA 1
ATOM 896 C C . ILE A 1 119 ? -5.544 3.531 17.287 1.00 97.81 119 ILE A C 1
ATOM 898 O O . ILE A 1 119 ? -4.722 3.185 18.139 1.00 97.81 119 ILE A O 1
ATOM 902 N N . THR A 1 120 ? -6.411 4.516 17.482 1.00 97.50 120 THR A N 1
ATOM 903 C CA . THR A 1 120 ? -6.510 5.325 18.699 1.00 97.50 120 THR A CA 1
ATOM 904 C C . THR A 1 120 ? -7.872 5.160 19.352 1.00 97.50 120 THR A C 1
ATOM 906 O O . THR A 1 120 ? -8.882 5.048 18.664 1.00 97.50 120 THR A O 1
ATOM 909 N N . TRP A 1 121 ? -7.906 5.153 20.685 1.00 98.00 121 TRP A N 1
ATOM 910 C CA . TRP A 1 121 ? -9.140 5.029 21.458 1.00 98.00 121 TRP A CA 1
ATOM 911 C C . TRP A 1 121 ? -9.577 6.373 22.031 1.00 98.00 121 TRP A C 1
ATOM 913 O O . TRP A 1 121 ? -8.759 7.162 22.509 1.00 98.00 121 TRP A O 1
ATOM 923 N N . VAL A 1 122 ? -10.884 6.609 22.006 1.00 96.94 122 VAL A N 1
ATOM 924 C CA . VAL A 1 122 ? -11.524 7.835 22.476 1.00 96.94 122 VAL A CA 1
ATOM 925 C C . VAL A 1 122 ? -12.715 7.476 23.360 1.00 96.94 122 VAL A C 1
ATOM 927 O O . VAL A 1 122 ? -13.520 6.615 22.996 1.00 96.94 122 VAL A O 1
ATOM 930 N N . ASP A 1 123 ? -12.834 8.125 24.517 1.00 94.50 123 ASP A N 1
ATOM 931 C CA . ASP A 1 123 ? -14.012 7.991 25.382 1.00 94.50 123 ASP A CA 1
ATOM 932 C C . ASP A 1 123 ? -15.232 8.769 24.843 1.00 94.50 123 ASP A C 1
ATOM 934 O O . ASP A 1 123 ? -15.165 9.488 23.843 1.00 94.50 123 ASP A O 1
ATOM 938 N N . GLY A 1 124 ? -16.373 8.654 25.525 1.00 91.25 124 GLY A N 1
ATOM 939 C CA . GLY A 1 124 ? -17.621 9.296 25.104 1.00 91.25 124 GLY A CA 1
ATOM 940 C C . GLY A 1 124 ? -17.631 10.827 25.181 1.00 91.25 124 GLY A C 1
ATOM 941 O O . GLY A 1 124 ? -18.590 11.445 24.720 1.00 91.25 124 GLY A O 1
ATOM 942 N N . VAL A 1 125 ? -16.594 11.444 25.755 1.00 91.44 125 VAL A N 1
ATOM 943 C CA . VAL A 1 125 ? -16.438 12.903 25.876 1.00 91.44 125 VAL A CA 1
ATOM 944 C C . VAL A 1 125 ? -15.374 13.434 24.902 1.00 91.44 125 VAL A C 1
ATOM 946 O O . VAL A 1 125 ? -15.256 14.644 24.719 1.00 91.44 125 VAL A O 1
ATOM 949 N N . GLY A 1 126 ? -14.641 12.550 24.220 1.00 92.75 126 GLY A N 1
ATOM 950 C CA . GLY A 1 126 ? -13.610 12.916 23.252 1.00 92.75 126 GLY A CA 1
ATOM 951 C C . GLY A 1 126 ? -12.182 12.870 23.800 1.00 92.75 126 GLY A C 1
ATOM 952 O O . GLY A 1 126 ? -11.266 13.340 23.123 1.00 92.75 126 GLY A O 1
ATOM 953 N N . ASN A 1 127 ? -11.959 12.336 25.005 1.00 94.50 127 ASN A N 1
ATOM 954 C CA . ASN A 1 127 ? -10.611 12.219 25.556 1.00 94.50 127 ASN A CA 1
ATOM 955 C C . ASN A 1 127 ? -9.882 11.024 24.944 1.00 94.50 127 ASN A C 1
ATOM 957 O O . ASN A 1 127 ? -10.434 9.929 24.831 1.00 94.50 127 ASN A O 1
ATOM 961 N N . LEU A 1 128 ? -8.615 11.236 24.592 1.00 95.94 128 LEU A N 1
ATOM 962 C CA . LEU A 1 128 ? -7.739 10.178 24.100 1.00 95.94 128 LEU A CA 1
ATOM 963 C C . LEU A 1 128 ? -7.351 9.239 25.240 1.00 95.94 128 LEU A C 1
ATOM 965 O O . LEU A 1 128 ? -6.756 9.673 26.228 1.00 95.94 128 LEU A O 1
ATOM 969 N N . LEU A 1 129 ? -7.615 7.953 25.049 1.00 95.44 129 LEU A N 1
ATOM 970 C CA . LEU A 1 129 ? -7.177 6.889 25.942 1.00 95.44 129 LEU A CA 1
ATOM 971 C C . LEU A 1 129 ? -5.802 6.395 25.484 1.00 95.44 129 LEU A C 1
ATOM 973 O O . LEU A 1 129 ? -5.573 6.178 24.292 1.00 95.44 129 LEU A O 1
ATOM 977 N N . ARG A 1 130 ? -4.862 6.281 26.427 1.00 93.56 130 ARG A N 1
ATOM 978 C CA . ARG A 1 130 ? -3.462 5.894 26.161 1.00 93.56 130 ARG A CA 1
ATOM 979 C C . ARG A 1 130 ? -2.960 4.773 27.064 1.00 93.56 130 ARG A C 1
ATOM 981 O O . ARG A 1 130 ? -1.968 4.136 26.722 1.00 93.56 130 ARG A O 1
ATOM 988 N N . ASP A 1 131 ? -3.632 4.564 28.187 1.00 94.19 131 ASP A N 1
ATOM 989 C CA . ASP A 1 131 ? -3.280 3.560 29.181 1.00 94.19 131 ASP A CA 1
ATOM 990 C C . ASP A 1 131 ? -4.001 2.244 28.875 1.00 94.19 131 ASP A C 1
ATOM 992 O O . ASP A 1 131 ? -5.073 2.251 28.270 1.00 94.19 131 ASP A O 1
ATOM 996 N N . ASP A 1 132 ? -3.397 1.125 29.282 1.00 95.81 132 ASP A N 1
ATOM 997 C CA . ASP A 1 132 ? -3.976 -0.223 29.181 1.00 95.81 132 ASP A CA 1
ATOM 998 C C . ASP A 1 132 ? -4.425 -0.627 27.758 1.00 95.81 132 ASP A C 1
ATOM 1000 O O . ASP A 1 132 ? -5.400 -1.358 27.568 1.00 95.81 132 ASP A O 1
ATOM 1004 N N . ILE A 1 133 ? -3.680 -0.168 26.742 1.00 97.81 133 ILE A N 1
ATOM 1005 C CA . ILE A 1 133 ? -3.893 -0.499 25.326 1.00 97.81 133 ILE A CA 1
ATOM 1006 C C . ILE A 1 133 ? -2.780 -1.413 24.813 1.00 97.81 133 ILE A C 1
ATOM 1008 O O . ILE A 1 133 ? -1.594 -1.085 24.882 1.00 97.81 133 ILE A O 1
ATOM 1012 N N . GLU A 1 134 ? -3.174 -2.535 24.223 1.00 98.00 134 GLU A N 1
ATOM 1013 C CA . GLU A 1 134 ? -2.291 -3.457 23.513 1.00 98.00 134 GLU A CA 1
ATOM 1014 C C . GLU A 1 134 ? -2.512 -3.323 22.000 1.00 98.00 134 GLU A C 1
ATOM 1016 O O . GLU A 1 134 ? -3.625 -3.518 21.514 1.00 98.00 134 GLU A O 1
ATOM 1021 N N . TYR A 1 135 ? -1.461 -2.978 21.249 1.00 98.06 135 TYR A N 1
ATOM 1022 C CA . TYR A 1 135 ? -1.510 -2.842 19.790 1.00 98.06 135 TYR A CA 1
ATOM 1023 C C . TYR A 1 135 ? -0.700 -3.944 19.111 1.00 98.06 135 TYR A C 1
ATOM 1025 O O . TYR A 1 135 ? 0.474 -4.156 19.422 1.00 98.06 135 TYR A O 1
ATOM 1033 N N . LEU A 1 136 ? -1.327 -4.617 18.151 1.00 97.81 136 LEU A N 1
ATOM 1034 C CA . LEU A 1 136 ? -0.776 -5.757 17.435 1.00 97.81 136 LEU A CA 1
ATOM 1035 C C . LEU A 1 136 ? -1.008 -5.598 15.932 1.00 97.81 136 LEU A C 1
ATOM 1037 O O . LEU A 1 136 ? -1.991 -5.005 15.485 1.00 97.81 136 LEU A O 1
ATOM 1041 N N . THR A 1 137 ? -0.102 -6.173 15.144 1.00 98.06 137 THR A N 1
ATOM 1042 C CA . THR A 1 137 ? -0.246 -6.251 13.687 1.00 98.06 137 THR A CA 1
ATOM 1043 C C . THR A 1 137 ? 0.003 -7.669 13.219 1.00 98.06 137 THR A C 1
ATOM 1045 O O . THR A 1 137 ? 0.932 -8.328 13.685 1.00 98.06 137 THR A O 1
ATOM 1048 N N . GLU A 1 138 ? -0.815 -8.121 12.279 1.00 97.75 138 GLU A N 1
ATOM 1049 C CA . GLU A 1 138 ? -0.735 -9.451 11.690 1.00 97.75 138 GLU A CA 1
ATOM 1050 C C . GLU A 1 138 ? -0.612 -9.319 10.174 1.00 97.75 138 GLU A C 1
ATOM 1052 O O . GLU A 1 138 ? -1.383 -8.600 9.540 1.00 97.75 138 GLU A O 1
ATOM 1057 N N . LEU A 1 139 ? 0.373 -9.997 9.582 1.00 97.62 139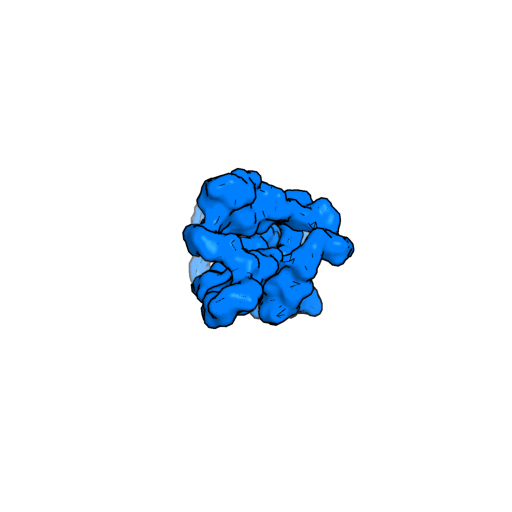 LEU A N 1
ATOM 1058 C CA . LEU A 1 139 ? 0.532 -10.043 8.131 1.00 97.62 139 LEU A CA 1
ATOM 1059 C C . LEU A 1 139 ? -0.559 -10.933 7.523 1.00 97.62 139 LEU A C 1
ATOM 1061 O O . LEU A 1 139 ? -0.760 -12.066 7.964 1.00 97.62 139 LEU A O 1
ATOM 1065 N N . GLN A 1 140 ? -1.239 -10.439 6.494 1.00 96.38 140 GLN A N 1
ATOM 1066 C CA . GLN A 1 140 ? -2.306 -11.178 5.829 1.00 96.38 140 GLN A CA 1
ATOM 1067 C C . GLN A 1 140 ? -1.776 -12.289 4.903 1.00 96.38 140 GLN A C 1
ATOM 1069 O O . GLN A 1 140 ? -0.597 -12.299 4.533 1.00 96.38 140 GLN A O 1
ATOM 1074 N N . PRO A 1 141 ? -2.640 -13.233 4.469 1.00 96.12 141 PRO A N 1
ATOM 1075 C CA . PRO A 1 141 ? -2.249 -14.303 3.549 1.00 96.12 141 PRO A CA 1
ATOM 1076 C C . PRO A 1 141 ? -1.651 -13.819 2.221 1.00 96.12 141 PRO A C 1
ATOM 1078 O O . PRO A 1 141 ? -0.874 -14.550 1.612 1.00 96.12 141 PRO A O 1
ATOM 1081 N N . ASP A 1 142 ? -1.973 -12.594 1.789 1.00 93.19 142 ASP A N 1
ATOM 1082 C CA . ASP A 1 142 ? -1.396 -11.961 0.595 1.00 93.19 142 ASP A CA 1
ATOM 1083 C C . ASP A 1 142 ? 0.082 -11.546 0.757 1.00 93.19 142 ASP A C 1
ATOM 1085 O O . ASP A 1 142 ? 0.701 -11.108 -0.213 1.00 93.19 142 ASP A O 1
ATOM 1089 N N . GLN A 1 143 ? 0.645 -11.687 1.967 1.00 94.00 143 GLN A N 1
ATOM 1090 C CA . GLN A 1 143 ? 2.017 -11.332 2.345 1.00 94.00 143 GLN A CA 1
ATOM 1091 C C . GLN A 1 143 ? 2.387 -9.859 2.102 1.00 94.00 143 GLN A C 1
ATOM 1093 O O . GLN A 1 143 ? 3.569 -9.509 2.090 1.00 94.00 143 GLN A O 1
ATOM 1098 N N . LYS A 1 144 ? 1.399 -8.981 1.911 1.00 94.25 144 LYS A N 1
ATOM 1099 C CA . LYS A 1 144 ? 1.615 -7.570 1.570 1.00 94.25 144 LYS A CA 1
ATOM 1100 C C . LYS A 1 144 ? 0.835 -6.624 2.473 1.00 94.25 144 LYS A C 1
ATOM 1102 O O . LYS A 1 144 ? 1.364 -5.571 2.831 1.00 94.25 144 LYS A O 1
ATOM 1107 N N . THR A 1 145 ? -0.401 -6.965 2.819 1.00 97.50 145 THR A N 1
ATOM 1108 C CA . THR A 1 145 ? -1.257 -6.145 3.680 1.00 97.50 145 THR A CA 1
ATOM 1109 C C . THR A 1 145 ? -1.277 -6.678 5.108 1.00 97.50 145 THR A C 1
ATOM 1111 O O . THR A 1 145 ? -0.855 -7.800 5.387 1.00 97.50 145 THR A O 1
ATOM 1114 N N . TYR A 1 146 ? -1.756 -5.850 6.029 1.00 98.31 146 TYR A N 1
ATOM 1115 C CA . TYR A 1 146 ? -1.746 -6.128 7.454 1.00 98.31 146 TYR A CA 1
ATOM 1116 C C . TYR A 1 146 ? -3.123 -5.906 8.061 1.00 98.31 146 TYR A C 1
ATOM 1118 O O . TYR A 1 146 ? -3.864 -5.007 7.660 1.00 98.31 146 TYR A O 1
ATOM 1126 N N . THR A 1 147 ? -3.421 -6.696 9.080 1.00 98.38 147 THR A N 1
ATOM 1127 C CA . THR A 1 147 ? -4.527 -6.462 9.999 1.00 98.38 147 THR A CA 1
ATOM 1128 C C . THR A 1 147 ? -3.970 -5.815 11.259 1.00 98.38 147 THR A C 1
ATOM 1130 O O . THR A 1 147 ? -3.075 -6.370 11.895 1.00 98.38 147 THR A O 1
ATOM 1133 N N . ALA A 1 148 ? -4.480 -4.639 11.609 1.00 98.50 148 ALA A N 1
ATOM 1134 C CA . ALA A 1 148 ? -4.177 -3.954 12.856 1.00 98.50 148 ALA A CA 1
ATOM 1135 C C . ALA A 1 148 ? -5.246 -4.288 13.903 1.00 98.50 148 ALA A C 1
ATOM 1137 O O . ALA A 1 148 ? -6.445 -4.256 13.614 1.00 98.50 148 ALA A O 1
ATOM 1138 N N . ARG A 1 149 ? -4.802 -4.612 15.117 1.00 98.31 149 A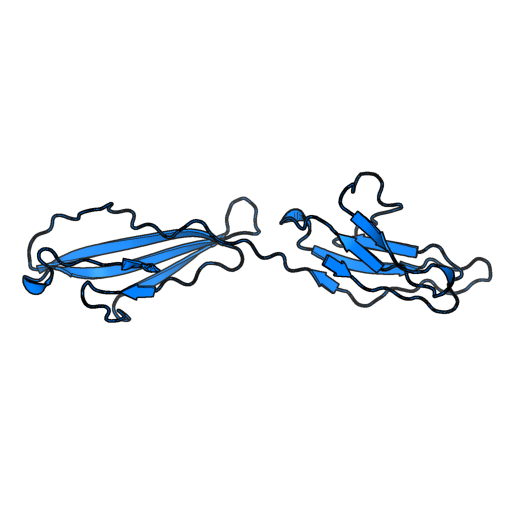RG A N 1
ATOM 1139 C CA . ARG A 1 149 ? -5.640 -4.933 16.275 1.00 98.31 149 ARG A CA 1
ATOM 1140 C C . ARG A 1 149 ? -5.235 -4.039 17.438 1.00 98.31 149 ARG A C 1
ATOM 1142 O O . ARG A 1 149 ? -4.050 -3.908 17.731 1.00 98.31 149 ARG A O 1
ATOM 1149 N N . SER A 1 150 ? -6.212 -3.428 18.094 1.00 98.38 150 SER A N 1
ATOM 1150 C CA . SER A 1 150 ? -6.000 -2.606 19.285 1.00 98.38 150 SER A CA 1
ATOM 1151 C C . SER A 1 150 ? -6.970 -3.033 20.372 1.00 98.38 150 SER A C 1
ATOM 1153 O O . SER A 1 150 ? -8.182 -2.992 20.164 1.00 98.38 150 SER A O 1
ATOM 1155 N N . ILE A 1 151 ? -6.441 -3.465 21.512 1.00 98.38 151 ILE A N 1
ATOM 1156 C CA . ILE A 1 151 ? -7.204 -4.011 22.633 1.00 98.38 151 ILE A CA 1
ATOM 1157 C C . ILE A 1 151 ? -7.102 -3.027 23.793 1.00 98.38 151 ILE A C 1
ATOM 1159 O O . ILE A 1 151 ? -6.032 -2.866 24.372 1.00 98.38 151 ILE A O 1
ATOM 1163 N N . LEU A 1 152 ? -8.212 -2.374 24.126 1.00 97.94 152 LEU A N 1
ATOM 1164 C CA . LEU A 1 152 ? -8.349 -1.517 25.298 1.00 97.94 152 LEU A CA 1
ATOM 1165 C C . LEU A 1 152 ? -8.855 -2.354 26.474 1.00 97.94 152 LEU A C 1
ATOM 1167 O O . LEU A 1 152 ? -9.972 -2.880 26.430 1.00 97.94 152 LEU A O 1
ATOM 1171 N N . LYS A 1 153 ? -8.055 -2.448 27.536 1.00 97.38 153 LYS A N 1
ATOM 1172 C CA . LYS A 1 153 ? -8.445 -3.087 28.795 1.00 97.38 153 LYS A CA 1
ATOM 1173 C C . LYS A 1 153 ? -8.925 -2.012 29.755 1.00 97.38 153 LYS A C 1
ATOM 1175 O O . LYS A 1 153 ? -8.249 -1.012 29.963 1.00 97.38 153 LYS A O 1
ATOM 1180 N N . LEU A 1 154 ? -10.106 -2.196 30.336 1.00 94.44 154 LEU A N 1
ATOM 1181 C CA . LEU A 1 154 ? -10.602 -1.281 31.360 1.00 94.44 154 LEU A CA 1
ATOM 1182 C C . LEU A 1 154 ? -11.358 -2.018 32.458 1.00 94.44 154 LEU A C 1
ATOM 1184 O O . LEU A 1 154 ? -12.034 -3.019 32.227 1.00 94.44 154 LEU A O 1
ATOM 1188 N N . THR A 1 155 ? -11.291 -1.481 33.672 1.00 95.88 155 THR A N 1
ATOM 1189 C CA . THR A 1 155 ? -12.180 -1.903 34.757 1.00 95.88 155 THR A CA 1
ATOM 1190 C C . THR A 1 155 ? -13.494 -1.136 34.649 1.00 95.88 155 THR A C 1
ATOM 1192 O O . THR A 1 155 ? -13.511 0.096 34.670 1.00 95.88 155 THR A O 1
ATOM 1195 N N . ALA A 1 156 ? -14.614 -1.847 34.546 1.00 94.81 156 ALA A N 1
ATOM 1196 C CA . ALA A 1 156 ? -15.934 -1.238 34.495 1.00 94.81 156 ALA A CA 1
ATOM 1197 C C . ALA A 1 156 ? -16.236 -0.475 35.795 1.00 94.81 156 ALA A C 1
ATOM 1199 O O . ALA A 1 156 ? -16.106 -1.009 36.893 1.00 94.81 156 ALA A O 1
ATOM 1200 N N . ARG A 1 157 ? -16.679 0.776 35.671 1.00 94.88 157 ARG A N 1
ATOM 1201 C CA . ARG A 1 157 ? -17.028 1.667 36.784 1.00 94.88 157 ARG A CA 1
ATOM 1202 C C . ARG A 1 157 ? -18.395 2.269 36.513 1.00 94.88 157 ARG A C 1
ATOM 1204 O O . ARG A 1 157 ? -18.807 2.359 35.357 1.00 94.88 157 ARG A O 1
ATOM 1211 N N . LYS A 1 158 ? -19.085 2.733 37.556 1.00 93.69 158 LYS A N 1
ATOM 1212 C CA . LYS A 1 158 ? -20.381 3.414 37.416 1.00 93.69 158 LYS A CA 1
ATOM 1213 C C . LYS A 1 158 ? -20.379 4.567 36.401 1.00 93.69 158 LYS A C 1
ATOM 1215 O O . LYS A 1 158 ? -21.384 4.778 35.727 1.00 93.69 158 LYS A O 1
ATOM 1220 N N . GLU A 1 159 ? -19.272 5.295 36.277 1.00 91.12 159 GLU A N 1
ATOM 1221 C CA . GLU A 1 159 ? -19.104 6.394 35.313 1.00 91.12 159 GLU A CA 1
ATOM 1222 C C . GLU A 1 159 ? -19.109 5.949 33.845 1.00 91.12 159 GLU A C 1
ATOM 1224 O O . GLU A 1 159 ? -19.456 6.748 32.985 1.00 91.12 159 GLU A O 1
ATOM 1229 N N . HIS A 1 160 ? -18.823 4.674 33.562 1.00 93.56 160 HIS A N 1
ATOM 1230 C CA . HIS A 1 160 ? -18.876 4.095 32.215 1.00 93.56 160 HIS A CA 1
ATOM 1231 C C . HIS A 1 160 ? -20.297 3.669 31.794 1.00 93.56 160 HIS A C 1
ATOM 1233 O O . HIS A 1 160 ? -20.504 3.125 30.709 1.00 93.56 160 HIS A O 1
ATOM 1239 N N . HIS A 1 161 ? -21.309 3.856 32.647 1.00 93.50 161 HIS A N 1
ATOM 1240 C CA . HIS A 1 161 ? -22.673 3.464 32.307 1.00 93.50 161 HIS A CA 1
ATOM 1241 C C . HIS A 1 161 ? -23.257 4.359 31.202 1.00 93.50 161 HIS A C 1
ATOM 1243 O O . HIS A 1 161 ? -23.344 5.574 31.365 1.00 93.50 161 HIS A O 1
ATOM 1249 N N . ASN A 1 162 ? -23.710 3.746 30.100 1.00 92.69 162 ASN A N 1
ATOM 1250 C CA . ASN A 1 162 ? -24.220 4.421 28.896 1.00 92.69 162 ASN A CA 1
ATOM 1251 C C . ASN A 1 162 ? -23.228 5.403 28.245 1.00 92.69 162 ASN A C 1
ATOM 1253 O O . ASN A 1 162 ? -23.646 6.274 27.479 1.00 92.69 162 ASN A O 1
ATOM 1257 N N . THR A 1 163 ? -21.930 5.265 28.520 1.00 93.94 163 THR A N 1
ATOM 1258 C CA . THR A 1 163 ? -20.891 5.973 27.769 1.00 93.94 163 THR A CA 1
ATOM 1259 C C . THR A 1 163 ? -20.534 5.198 26.507 1.00 93.94 163 THR A C 1
ATOM 1261 O O . THR A 1 163 ? -20.875 4.024 26.347 1.00 93.94 163 THR A O 1
ATOM 1264 N N . THR A 1 164 ? -19.846 5.865 25.588 1.00 95.12 164 THR A N 1
ATOM 1265 C CA . THR A 1 164 ? -19.327 5.253 24.367 1.00 95.12 164 THR A CA 1
ATOM 1266 C C . THR A 1 164 ? -17.809 5.162 24.424 1.00 95.12 164 THR A C 1
ATOM 1268 O O . THR A 1 164 ? -17.149 5.939 25.110 1.00 95.12 164 THR A O 1
ATOM 1271 N N . PHE A 1 165 ? -17.267 4.202 23.686 1.00 95.94 165 PHE A N 1
ATOM 1272 C CA . PHE A 1 165 ? -15.849 4.104 23.373 1.00 95.94 165 PHE A CA 1
ATOM 1273 C C . PHE A 1 165 ? -15.739 3.989 21.860 1.00 95.94 165 PHE A C 1
ATOM 1275 O O . PHE A 1 165 ? -16.490 3.236 21.239 1.00 95.94 165 PHE A O 1
ATOM 1282 N N . THR A 1 166 ? -14.840 4.765 21.271 1.00 96.81 166 THR A N 1
ATOM 1283 C CA . THR A 1 166 ? -14.637 4.822 19.823 1.00 96.81 166 THR A CA 1
ATOM 1284 C C . THR A 1 166 ? -13.191 4.481 19.522 1.00 96.81 166 THR A C 1
ATOM 1286 O O . THR A 1 166 ? -12.299 4.962 20.219 1.00 96.81 166 THR A O 1
ATOM 1289 N N . CYS A 1 167 ? -12.960 3.683 18.484 1.00 96.81 167 CYS A N 1
ATOM 1290 C CA . CYS A 1 167 ? -11.641 3.528 17.891 1.00 96.81 167 CYS A CA 1
ATOM 1291 C C . CYS A 1 167 ? -11.607 4.193 16.510 1.00 96.81 167 CYS A C 1
ATOM 1293 O O . CYS A 1 167 ? -12.592 4.122 15.770 1.00 96.81 167 CYS A O 1
ATOM 1295 N N . GLN A 1 168 ? -10.500 4.859 16.188 1.00 93.94 168 GLN A N 1
ATOM 1296 C CA . GLN A 1 168 ? -10.285 5.570 14.922 1.00 93.94 168 GLN A CA 1
ATOM 1297 C C . GLN A 1 168 ? -8.840 5.449 14.453 1.00 93.94 168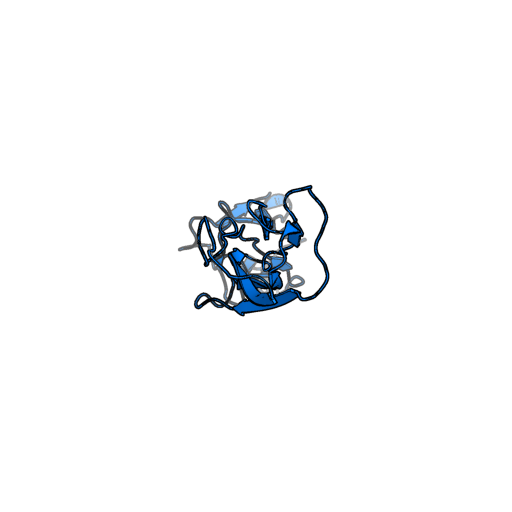 GLN A C 1
ATOM 1299 O O . GLN A 1 168 ? -7.949 5.361 15.338 1.00 93.94 168 GLN A O 1
#

pLDDT: mean 95.76, std 2.25, range [87.44, 98.56]

InterPro domains:
  IPR007110 Immunoglobulin-like domain [PS50835] (1-80)
  IPR007110 Immunoglobulin-like domain [PS50835] (87-168)
  IPR013162 CD80-like, immunoglobulin C2-set [PF08205] (91-168)
  IPR013783 Immunoglobulin-like fold [G3DSA:2.60.40.10] (1-86)
  IPR013783 Immunoglobulin-like fold [G3DSA:2.60.40.10] (87-168)
  IPR036179 Immunoglobulin-like domain superfamily [SSF48726] (2-89)
  IPR036179 Immunoglobulin-like domain superfamily [SSF48726] (84-168)

Sequence (168 aa):
MTLPCRVINKSGLLQWTKDGFGLGNLTGYDRYSIVGSTEEGDYSLEIYPVVLDDDAIYSCQASAGPDGELPIRSRVANLSVLVPPEPPSIIQGSHLLTTEDREIELECISIAGKPPAEITWVDGVGNLLRDDIEYLTELQPDQKTYTARSILKLTARKEHHNTTFTCQ

Organism: NCBI:txid320908

Radius of gyration: 25.48 Å; chains: 1; bounding box: 55×27×71 Å

Secondary structure (DSSP, 8-state):
-EE--B-TT--S-EEEEETTEE-TT-TT-TTEEEES-TTTTB-EEEESS--GGG-EEEEEEEPPPTTSPPPEEPPPEEE---BPPPPPEETT-S-----TT-EEEEEEEEEEEBSPPP--EEETTSPEE-SSEEEEEEE-TTSS-EEEEEEEEEE--GGGTT--EEE-

Foldseek 3Di:
DKAKDADDPAQFDKFKDWQNHTCPCVVVPVQWDQDDDVVRRIG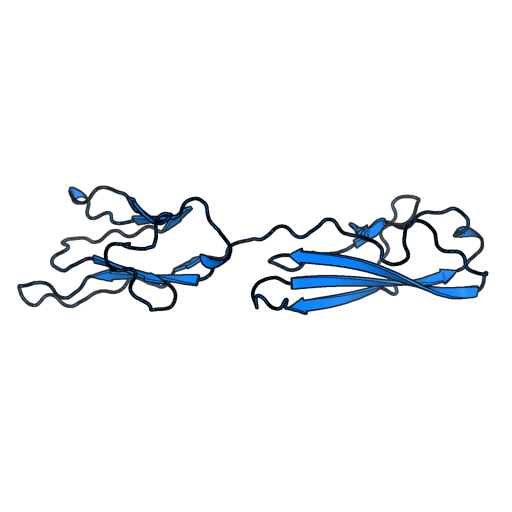IIGGPPDDLVSQTKMKMKGPAGPVGRHIDIDDIDGDQDWDAWDDKDWPCPDDDDDDAQDKDKTKIKTWFGVVEDDKWKAKQVGDTDDPQKDWDWDQDPVNGGIMIMIIHIDGDHPVCVPIDMDMD